Protein AF-A0A0B5GZP5-F1 (afdb_monomer_lite)

Foldseek 3Di:
DVVVVVVVVVCPDPVNVVVCCVVPDDPVRVVVVVVVVVVVVCCVPPCPPPVNVVVVVVVCVVVVNDDD

Sequence (68 aa):
MQDDTDTARATDSVHDRIERARASLTGPQIAIAVALVAALGFTLLFVQDPMLHDSLHNFRHSAGITCH

pLDDT: mean 86.61, std 12.19, range [55.66, 98.31]

Structure (mmCIF, N/CA/C/O backbone):
data_AF-A0A0B5GZP5-F1
#
_entry.id   AF-A0A0B5GZP5-F1
#
loop_
_atom_site.group_PDB
_atom_site.id
_atom_site.type_symbol
_atom_site.label_atom_id
_atom_site.label_alt_id
_atom_site.label_comp_id
_atom_site.label_asym_id
_atom_site.label_entity_id
_atom_site.label_seq_id
_atom_site.pdbx_PDB_ins_code
_atom_site.Cartn_x
_atom_site.Cartn_y
_atom_site.Cartn_z
_atom_site.occupancy
_atom_site.B_iso_or_equiv
_atom_site.auth_seq_id
_atom_site.auth_comp_id
_atom_site.auth_asym_id
_atom_site.auth_atom_id
_atom_site.pdbx_PDB_model_num
ATOM 1 N N . MET A 1 1 ? 8.945 -18.455 35.486 1.00 55.66 1 MET A N 1
ATOM 2 C CA . MET A 1 1 ? 9.282 -17.609 34.320 1.00 55.66 1 MET A CA 1
ATOM 3 C C . MET A 1 1 ? 8.919 -18.247 32.965 1.00 55.66 1 MET A C 1
ATOM 5 O O . MET A 1 1 ? 9.294 -17.685 31.953 1.00 55.66 1 MET A O 1
ATOM 9 N N . GLN A 1 2 ? 8.220 -19.394 32.907 1.00 58.44 2 GLN A N 1
ATOM 10 C CA . GLN A 1 2 ? 7.761 -20.020 31.645 1.00 58.44 2 GLN A CA 1
ATOM 11 C C . GLN A 1 2 ? 6.235 -19.857 31.437 1.00 58.44 2 GLN A C 1
ATOM 13 O O . GLN A 1 2 ? 5.723 -20.088 30.349 1.00 58.44 2 GLN A O 1
ATOM 18 N N . ASP A 1 3 ? 5.525 -19.434 32.487 1.00 56.47 3 ASP A N 1
ATOM 19 C CA . ASP A 1 3 ? 4.060 -19.353 32.565 1.00 56.47 3 ASP A CA 1
ATOM 20 C C . ASP A 1 3 ? 3.505 -18.160 31.761 1.00 56.47 3 ASP A C 1
ATOM 22 O O . ASP A 1 3 ? 2.593 -18.314 30.951 1.00 56.47 3 ASP A O 1
ATOM 26 N N . ASP A 1 4 ? 4.161 -16.997 31.865 1.00 61.06 4 ASP A N 1
ATOM 27 C CA . ASP A 1 4 ? 3.777 -15.775 31.139 1.00 61.06 4 ASP A CA 1
ATOM 28 C C . ASP A 1 4 ? 3.957 -15.901 29.613 1.00 61.06 4 ASP A C 1
ATOM 30 O O . ASP A 1 4 ? 3.229 -15.300 28.822 1.00 61.06 4 ASP A O 1
ATOM 34 N N . THR A 1 5 ? 4.933 -16.698 29.166 1.00 63.06 5 THR A N 1
ATOM 35 C CA . THR A 1 5 ? 5.214 -16.916 27.737 1.00 63.06 5 THR A CA 1
ATOM 36 C C . THR A 1 5 ? 4.228 -17.859 27.055 1.00 63.06 5 THR A C 1
ATOM 38 O O . THR A 1 5 ? 4.047 -17.761 25.839 1.00 63.06 5 THR A O 1
ATOM 41 N N . ASP A 1 6 ? 3.591 -18.754 27.810 1.00 61.88 6 ASP A N 1
ATOM 42 C CA . ASP A 1 6 ? 2.618 -19.713 27.278 1.00 61.88 6 ASP A CA 1
ATOM 43 C C . ASP A 1 6 ? 1.234 -19.055 27.126 1.00 61.88 6 ASP A C 1
ATOM 45 O O . ASP A 1 6 ? 0.564 -19.212 26.104 1.00 61.88 6 ASP A O 1
ATOM 49 N N . THR A 1 7 ? 0.859 -18.175 28.064 1.00 62.03 7 THR A N 1
ATOM 50 C CA . THR A 1 7 ? -0.324 -17.301 27.932 1.00 62.03 7 THR A CA 1
ATOM 51 C C . THR A 1 7 ? -0.156 -16.251 26.831 1.00 62.03 7 THR A C 1
ATOM 53 O O . THR A 1 7 ? -1.097 -15.987 26.076 1.00 62.03 7 THR A O 1
ATOM 56 N N . ALA A 1 8 ? 1.045 -15.683 26.669 1.00 61.66 8 ALA A N 1
ATOM 57 C CA . ALA A 1 8 ? 1.347 -14.785 25.553 1.00 61.66 8 ALA A CA 1
ATOM 58 C C . ALA A 1 8 ? 1.217 -15.484 24.185 1.00 61.66 8 ALA A C 1
ATOM 60 O O . ALA A 1 8 ? 0.763 -14.873 23.222 1.00 61.66 8 ALA A O 1
ATOM 61 N N . ARG A 1 9 ? 1.560 -16.777 24.093 1.00 61.50 9 ARG A N 1
ATOM 62 C CA . ARG A 1 9 ? 1.350 -17.576 22.874 1.00 61.50 9 ARG A CA 1
ATOM 63 C C . ARG A 1 9 ? -0.115 -17.923 22.638 1.00 61.50 9 ARG A C 1
ATOM 65 O O . ARG A 1 9 ? -0.571 -17.845 21.500 1.00 61.50 9 ARG A O 1
ATOM 72 N N . ALA A 1 10 ? -0.858 -18.258 23.692 1.00 64.50 10 ALA A N 1
ATOM 73 C CA . ALA A 1 10 ? -2.291 -18.543 23.604 1.00 64.50 10 ALA A CA 1
ATOM 74 C C . ALA A 1 10 ? -3.124 -17.334 23.125 1.00 64.50 10 ALA A C 1
ATOM 76 O O . ALA A 1 10 ? -4.218 -17.520 22.601 1.00 64.50 10 ALA A O 1
ATOM 77 N N . THR A 1 11 ? -2.595 -16.113 23.265 1.00 64.12 11 THR A N 1
ATOM 78 C CA . THR A 1 11 ? -3.228 -14.839 22.864 1.00 64.12 11 THR A CA 1
ATOM 79 C C . THR A 1 11 ? -2.650 -14.226 21.574 1.00 64.12 11 THR A C 1
ATOM 81 O O . THR A 1 11 ? -2.982 -13.090 21.212 1.00 64.12 11 THR A O 1
ATOM 84 N N . ASP A 1 12 ? -1.788 -14.960 20.855 1.00 79.62 12 ASP A N 1
ATOM 85 C CA . ASP A 1 12 ? -1.180 -14.533 19.584 1.00 79.62 12 ASP A CA 1
ATOM 86 C C . ASP A 1 12 ? -1.822 -15.214 18.362 1.00 79.62 12 ASP A C 1
ATOM 88 O O . ASP A 1 12 ? -1.158 -15.679 17.431 1.00 79.62 12 ASP A O 1
ATOM 92 N N . SER A 1 13 ? -3.153 -15.287 18.342 1.00 88.88 13 SER A N 1
ATOM 93 C CA . SER A 1 13 ? -3.873 -15.735 17.153 1.00 88.88 13 SER A CA 1
ATOM 94 C C . SER A 1 13 ? -4.058 -14.595 16.142 1.00 88.88 13 SER A C 1
ATOM 96 O O . SER A 1 13 ? -4.024 -13.404 16.467 1.00 88.88 13 SER A O 1
ATOM 98 N N . VAL A 1 14 ? -4.301 -14.947 14.873 1.00 92.06 14 VAL A N 1
ATOM 99 C CA . VAL A 1 14 ? -4.702 -13.956 13.856 1.00 92.06 14 VAL A CA 1
ATOM 100 C C . VAL A 1 14 ? -5.981 -13.237 14.288 1.00 92.06 14 VAL A C 1
ATOM 102 O O . VAL A 1 14 ? -6.078 -12.026 14.116 1.00 92.06 14 VAL A O 1
ATOM 105 N N . HIS A 1 15 ? -6.931 -13.962 14.885 1.00 92.31 15 HIS A N 1
ATOM 106 C CA . HIS A 1 15 ? -8.182 -13.392 15.373 1.00 92.31 15 HIS A CA 1
ATOM 107 C C . HIS A 1 15 ? -7.933 -12.302 16.424 1.00 92.31 15 HIS A C 1
ATOM 109 O O . HIS A 1 15 ? -8.425 -11.185 16.260 1.00 92.31 15 HIS A O 1
ATOM 115 N N . ASP A 1 16 ? -7.096 -12.584 17.426 1.00 90.75 16 ASP A N 1
ATOM 116 C CA . ASP A 1 16 ? -6.778 -11.637 18.502 1.00 90.75 16 ASP A CA 1
ATOM 117 C C . ASP A 1 16 ? -6.041 -10.406 17.979 1.00 90.75 16 ASP A C 1
ATOM 119 O O . ASP A 1 16 ? -6.304 -9.283 18.411 1.00 90.75 16 ASP A O 1
ATOM 123 N N . ARG A 1 17 ? -5.138 -10.583 17.005 1.00 90.50 17 ARG A N 1
ATOM 124 C CA . ARG A 1 17 ? -4.452 -9.459 16.354 1.00 90.50 17 ARG A CA 1
ATOM 125 C C . ARG A 1 17 ? -5.424 -8.552 15.604 1.00 90.50 17 ARG A C 1
ATOM 127 O O . ARG A 1 17 ? -5.269 -7.334 15.668 1.00 90.50 17 ARG A O 1
ATOM 134 N N . ILE A 1 18 ? -6.425 -9.117 14.926 1.00 92.44 18 ILE A N 1
ATOM 135 C CA . ILE A 1 18 ? -7.439 -8.317 14.230 1.00 92.44 18 ILE A CA 1
ATOM 136 C C . ILE A 1 18 ? -8.359 -7.626 15.243 1.00 92.44 18 ILE A C 1
ATOM 138 O O . ILE A 1 18 ? -8.653 -6.448 15.066 1.00 92.44 18 ILE A O 1
ATOM 142 N N . GLU A 1 19 ? -8.785 -8.304 16.311 1.00 93.00 19 GLU A N 1
ATOM 143 C CA . GLU A 1 19 ? -9.623 -7.685 17.348 1.00 93.00 19 GLU A CA 1
ATOM 144 C C . GLU A 1 19 ? -8.899 -6.524 18.032 1.00 93.00 19 GLU A C 1
ATOM 146 O O . GLU A 1 19 ? -9.440 -5.426 18.156 1.00 93.00 19 GLU A O 1
ATOM 151 N N . ARG A 1 20 ? -7.621 -6.719 18.360 1.00 92.69 20 ARG A N 1
ATOM 152 C CA . ARG A 1 20 ? -6.764 -5.660 18.893 1.00 92.69 20 ARG A CA 1
ATOM 153 C C . ARG A 1 20 ? -6.651 -4.489 17.923 1.00 92.69 20 ARG A C 1
ATOM 155 O O . ARG A 1 20 ? -6.831 -3.352 18.339 1.00 92.69 20 ARG A O 1
ATOM 162 N N . ALA A 1 21 ? -6.416 -4.757 16.637 1.00 91.50 21 ALA A N 1
ATOM 163 C CA . ALA A 1 21 ? -6.352 -3.721 15.611 1.00 91.50 21 ALA A CA 1
ATOM 164 C C . ALA A 1 21 ? -7.683 -2.961 15.467 1.00 91.50 21 ALA A C 1
ATOM 166 O O . ALA A 1 21 ? -7.672 -1.739 15.353 1.00 91.50 21 ALA A O 1
ATOM 167 N N . ARG A 1 22 ? -8.832 -3.648 15.532 1.00 89.94 22 ARG A N 1
ATOM 168 C CA . ARG A 1 22 ? -10.157 -3.006 15.532 1.00 89.94 22 ARG A CA 1
ATOM 169 C C . ARG A 1 22 ? -10.340 -2.070 16.725 1.00 89.94 22 ARG A C 1
ATOM 171 O O . ARG A 1 22 ? -10.878 -0.982 16.553 1.00 89.94 22 ARG A O 1
ATOM 178 N N . ALA A 1 23 ? -9.885 -2.482 17.907 1.00 93.81 23 ALA A N 1
ATOM 179 C CA . ALA A 1 23 ? -10.016 -1.697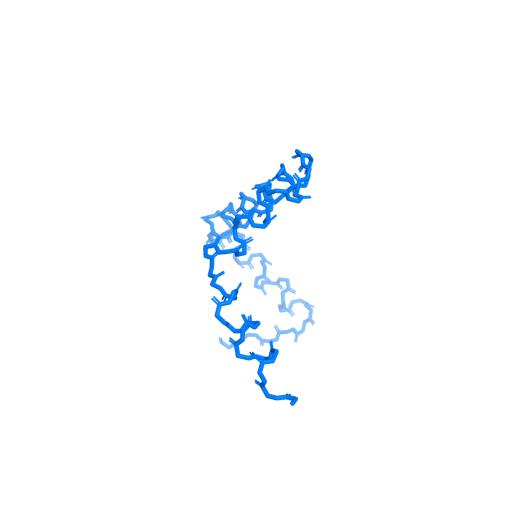 19.129 1.00 93.81 23 ALA A CA 1
ATOM 180 C C . ALA A 1 23 ? -9.021 -0.525 19.215 1.00 93.81 23 ALA A C 1
ATOM 182 O O . ALA A 1 23 ? -9.324 0.486 19.845 1.00 93.81 23 ALA A O 1
ATOM 183 N N . SER A 1 24 ? -7.831 -0.650 18.614 1.00 93.56 24 SER A N 1
ATOM 184 C CA . SER A 1 24 ? -6.737 0.313 18.793 1.00 93.56 24 SER A CA 1
ATOM 185 C C . SER A 1 24 ? -6.520 1.272 17.623 1.00 93.56 24 SER A C 1
ATOM 187 O O . SER A 1 24 ? -5.856 2.292 17.802 1.00 93.56 24 SER A O 1
ATOM 189 N N . LEU A 1 25 ? -6.987 0.940 16.416 1.00 94.31 25 LEU A N 1
ATOM 190 C CA . LEU A 1 25 ? -6.744 1.766 15.235 1.00 94.31 25 LEU A CA 1
ATOM 191 C C . LEU A 1 25 ? -7.771 2.887 15.111 1.00 94.31 25 LEU A C 1
ATOM 193 O O . LEU A 1 25 ? -8.978 2.702 15.243 1.00 94.31 25 LEU A O 1
ATOM 197 N N . THR A 1 26 ? -7.266 4.064 14.770 1.00 95.94 26 THR A N 1
ATOM 198 C CA . THR A 1 26 ? -8.101 5.214 14.424 1.00 95.94 26 THR A CA 1
ATOM 199 C C . THR A 1 26 ? -8.612 5.103 12.985 1.00 95.94 26 THR A C 1
ATOM 201 O O . THR A 1 26 ? -7.996 4.454 12.135 1.00 95.94 26 THR A O 1
ATOM 204 N N . GLY A 1 27 ? -9.712 5.795 12.672 1.00 95.56 27 GLY A N 1
ATOM 205 C CA . GLY 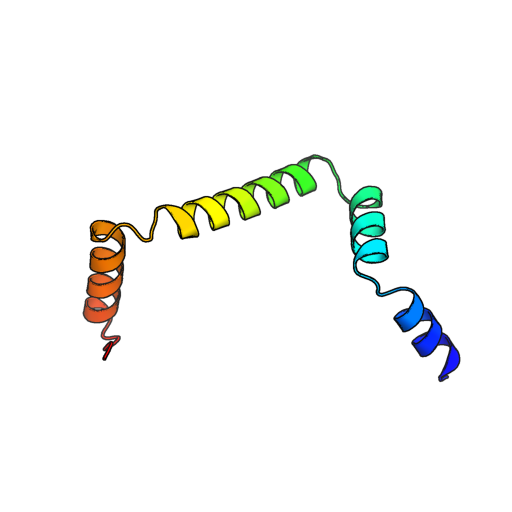A 1 27 ? -10.273 5.837 11.314 1.00 95.56 27 GLY A CA 1
ATOM 206 C C . GLY A 1 27 ? -9.245 6.169 10.214 1.00 95.56 27 GLY A C 1
ATOM 207 O O . GLY A 1 27 ? -9.169 5.430 9.232 1.00 95.56 27 GLY A O 1
ATOM 208 N N . PRO A 1 28 ? -8.395 7.204 10.372 1.00 97.69 28 PRO A N 1
ATOM 209 C CA . PRO A 1 28 ? -7.345 7.509 9.399 1.00 97.69 28 PRO A CA 1
ATOM 210 C C . PRO A 1 28 ? -6.325 6.380 9.208 1.00 97.69 28 PRO A C 1
ATOM 212 O O . PRO A 1 28 ? -5.908 6.121 8.083 1.00 97.69 28 PRO A O 1
ATOM 215 N N . GLN A 1 29 ? -5.942 5.671 10.275 1.00 97.25 29 GLN A N 1
ATOM 216 C CA . GLN A 1 29 ? -5.010 4.542 10.171 1.00 97.25 29 GLN A CA 1
ATOM 217 C C . GLN A 1 29 ? -5.623 3.378 9.386 1.00 97.25 29 GLN A C 1
ATOM 219 O O . GLN A 1 29 ? -4.937 2.767 8.568 1.00 97.25 29 GLN A O 1
ATOM 224 N N . ILE A 1 30 ? -6.919 3.112 9.575 1.00 96.19 30 ILE A N 1
ATOM 225 C CA . ILE A 1 30 ? -7.653 2.121 8.778 1.00 96.19 30 ILE A CA 1
ATOM 226 C C . ILE A 1 30 ? -7.691 2.550 7.308 1.00 96.19 30 ILE A C 1
ATOM 228 O O . ILE A 1 30 ? -7.392 1.743 6.432 1.00 96.19 30 ILE A O 1
ATOM 232 N N . ALA A 1 31 ? -7.998 3.819 7.027 1.00 97.50 31 ALA A N 1
ATOM 233 C CA . ALA A 1 31 ? -8.031 4.336 5.660 1.00 97.50 31 ALA A CA 1
ATOM 234 C C . ALA A 1 31 ? -6.670 4.194 4.956 1.00 97.50 31 ALA A C 1
ATOM 236 O O . ALA A 1 31 ? -6.618 3.749 3.811 1.00 97.50 31 ALA A O 1
ATOM 237 N N . ILE A 1 32 ? -5.569 4.497 5.652 1.00 98.06 32 ILE A N 1
ATOM 238 C CA . ILE A 1 32 ? -4.209 4.300 5.132 1.00 98.06 32 ILE A CA 1
ATOM 239 C C . ILE A 1 32 ? -3.939 2.815 4.872 1.00 98.06 32 ILE A C 1
ATOM 241 O O . ILE A 1 32 ? -3.452 2.470 3.799 1.00 98.06 32 ILE A O 1
ATOM 245 N N . ALA A 1 33 ? -4.275 1.925 5.811 1.00 95.56 33 ALA A N 1
ATOM 246 C CA . ALA A 1 33 ? -4.082 0.487 5.629 1.00 95.56 33 ALA A CA 1
ATOM 247 C C . ALA A 1 33 ? -4.843 -0.039 4.400 1.00 95.56 33 ALA A C 1
ATOM 249 O O . ALA A 1 33 ? -4.276 -0.761 3.581 1.00 95.56 33 ALA A O 1
ATOM 250 N N . VAL A 1 34 ? -6.100 0.379 4.223 1.00 97.25 34 VAL A N 1
ATOM 251 C CA . VAL A 1 34 ? -6.913 0.038 3.047 1.00 97.25 34 VAL A CA 1
ATOM 252 C C . VAL A 1 34 ? -6.294 0.598 1.767 1.00 97.25 34 VAL A C 1
ATOM 254 O O . VAL A 1 34 ? -6.186 -0.128 0.781 1.00 97.25 34 VAL A O 1
ATOM 257 N N . ALA A 1 35 ? -5.839 1.852 1.778 1.00 98.31 35 ALA A N 1
ATOM 258 C CA . ALA A 1 35 ? -5.188 2.467 0.624 1.00 98.31 35 ALA A CA 1
ATOM 259 C C . ALA A 1 35 ? -3.907 1.720 0.220 1.00 98.31 35 ALA A C 1
ATOM 261 O O . ALA A 1 35 ? -3.681 1.501 -0.968 1.00 98.31 35 ALA A O 1
ATOM 262 N N . LEU A 1 36 ? -3.102 1.270 1.187 1.00 98.12 36 LEU A N 1
ATOM 263 C CA . LEU A 1 36 ? -1.904 0.469 0.926 1.00 98.12 36 LEU A CA 1
ATOM 264 C C . LEU A 1 36 ? -2.249 -0.888 0.306 1.00 98.12 36 LEU A C 1
ATOM 266 O O . LEU A 1 36 ? -1.634 -1.278 -0.684 1.00 98.12 36 LEU A O 1
ATOM 270 N N . VAL A 1 37 ? -3.253 -1.591 0.841 1.00 97.88 37 VAL A N 1
ATOM 271 C CA . VAL A 1 37 ? -3.718 -2.867 0.271 1.00 97.88 37 VAL A CA 1
ATOM 272 C C . VAL A 1 37 ? -4.239 -2.668 -1.154 1.00 97.88 37 VAL A C 1
ATOM 274 O O . VAL A 1 37 ? -3.891 -3.442 -2.044 1.00 97.88 37 VAL A O 1
ATOM 277 N N . ALA A 1 38 ? -5.017 -1.613 -1.396 1.00 97.94 38 ALA A N 1
ATOM 278 C CA . ALA A 1 38 ? -5.517 -1.280 -2.725 1.00 97.94 38 ALA A CA 1
ATOM 279 C C . ALA A 1 38 ? -4.380 -0.937 -3.701 1.00 97.94 38 ALA A C 1
ATOM 281 O O . ALA A 1 38 ? -4.383 -1.421 -4.829 1.00 97.94 38 ALA A O 1
ATOM 282 N N . ALA A 1 39 ? -3.382 -0.161 -3.269 1.00 97.81 39 ALA A N 1
ATOM 283 C CA . ALA A 1 39 ? -2.219 0.183 -4.085 1.00 97.81 39 ALA A CA 1
ATOM 284 C C . ALA A 1 39 ? -1.375 -1.051 -4.437 1.00 97.81 39 ALA A C 1
ATOM 286 O O . ALA A 1 39 ? -0.946 -1.198 -5.583 1.00 9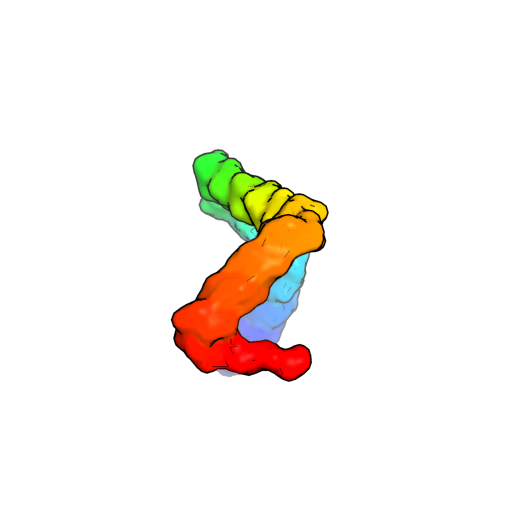7.81 39 ALA A O 1
ATOM 287 N N . LEU A 1 40 ? -1.176 -1.967 -3.483 1.00 97.25 40 LEU A N 1
ATOM 288 C CA . LEU A 1 40 ? -0.511 -3.247 -3.731 1.00 97.25 40 LEU A CA 1
ATOM 289 C C . LEU A 1 40 ? -1.310 -4.101 -4.715 1.00 97.25 40 LEU A C 1
ATOM 291 O O . LEU A 1 40 ? -0.742 -4.587 -5.686 1.00 97.25 40 LEU A O 1
ATOM 295 N N . GLY A 1 41 ? -2.623 -4.236 -4.512 1.00 95.88 41 GLY A N 1
ATOM 296 C CA . GLY A 1 41 ? -3.504 -4.953 -5.432 1.00 95.88 41 GLY A CA 1
ATOM 297 C C . GLY A 1 41 ? -3.466 -4.366 -6.841 1.00 95.88 41 GLY A C 1
ATOM 298 O O . GLY A 1 41 ? -3.301 -5.102 -7.807 1.00 95.88 41 GLY A O 1
ATOM 299 N N . PHE A 1 42 ? -3.526 -3.040 -6.966 1.00 94.69 42 PHE A N 1
ATOM 300 C CA . PHE A 1 42 ? -3.395 -2.353 -8.248 1.00 94.69 42 PHE A CA 1
ATOM 301 C C . PHE A 1 42 ? -2.032 -2.618 -8.895 1.00 94.69 42 PHE A C 1
ATOM 303 O O . PHE A 1 42 ? -1.959 -2.981 -10.063 1.00 94.69 42 PHE A O 1
ATOM 310 N N . THR A 1 43 ? -0.946 -2.501 -8.132 1.00 92.75 43 THR A N 1
ATOM 311 C CA . THR A 1 43 ? 0.404 -2.774 -8.638 1.00 92.75 43 THR A CA 1
ATOM 312 C C . THR A 1 43 ? 0.501 -4.206 -9.151 1.00 92.75 43 THR A C 1
ATOM 314 O O . THR A 1 43 ? 0.919 -4.437 -10.280 1.00 92.75 43 THR A O 1
ATOM 317 N N . LEU A 1 44 ? 0.042 -5.171 -8.356 1.00 91.94 44 LEU A N 1
ATOM 318 C CA . LEU A 1 44 ? 0.070 -6.573 -8.741 1.00 91.94 44 LEU A CA 1
ATOM 319 C C . LEU A 1 44 ? -0.833 -6.857 -9.938 1.00 91.94 44 LEU A C 1
ATOM 321 O O . LEU A 1 44 ? -0.460 -7.681 -10.748 1.00 91.94 44 LEU A O 1
ATOM 325 N N . LEU A 1 45 ? -1.986 -6.215 -10.095 1.00 90.56 45 LEU A N 1
ATOM 326 C CA . LEU A 1 45 ? -2.883 -6.514 -11.215 1.00 90.56 45 LEU A CA 1
ATOM 327 C C . LEU A 1 45 ? -2.501 -5.791 -12.513 1.00 90.56 45 LEU A C 1
ATOM 329 O O . LEU A 1 45 ? -2.684 -6.354 -13.587 1.00 90.56 45 LEU A O 1
ATOM 333 N N . PHE A 1 46 ? -1.978 -4.567 -12.429 1.00 88.44 46 PHE A N 1
ATOM 334 C CA . PHE A 1 46 ? -1.828 -3.684 -13.591 1.00 88.44 46 PHE A CA 1
ATOM 335 C C . PHE A 1 46 ? -0.376 -3.381 -13.960 1.00 88.44 46 PHE A C 1
ATOM 337 O O . PHE A 1 46 ? -0.083 -3.174 -15.132 1.00 88.44 46 PHE A O 1
ATOM 344 N N . VAL A 1 47 ? 0.564 -3.404 -13.011 1.00 85.81 47 VAL A N 1
ATOM 345 C CA . VAL A 1 47 ? 1.997 -3.201 -13.325 1.00 85.81 47 VAL A CA 1
ATOM 346 C C . VAL A 1 47 ? 2.624 -4.468 -13.928 1.00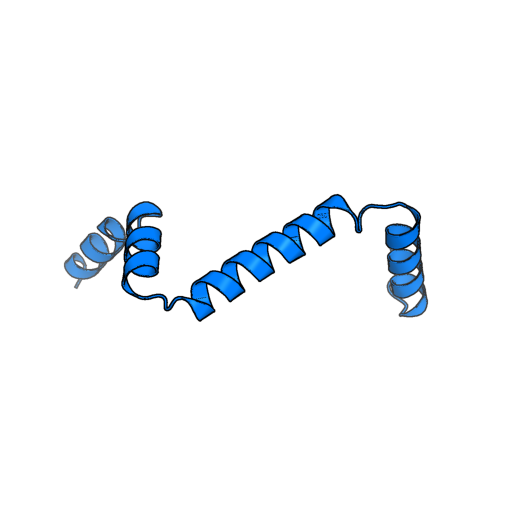 85.81 47 VAL A C 1
ATOM 348 O O . VAL A 1 47 ? 3.759 -4.444 -14.394 1.00 85.81 47 VAL A O 1
ATOM 351 N N . GLN A 1 48 ? 1.859 -5.562 -13.999 1.00 84.19 48 GLN A N 1
ATOM 352 C CA . GLN A 1 48 ? 2.178 -6.731 -14.820 1.00 84.19 48 GLN A CA 1
ATOM 353 C C . GLN A 1 48 ? 1.984 -6.502 -16.327 1.00 84.19 48 GLN A C 1
ATOM 355 O O . GLN A 1 48 ? 2.390 -7.364 -17.103 1.00 84.19 48 GLN A O 1
ATOM 360 N N . ASP A 1 49 ? 1.365 -5.394 -16.755 1.00 84.50 49 ASP A N 1
ATOM 361 C CA . ASP A 1 49 ? 1.222 -5.092 -18.181 1.00 84.50 49 ASP A 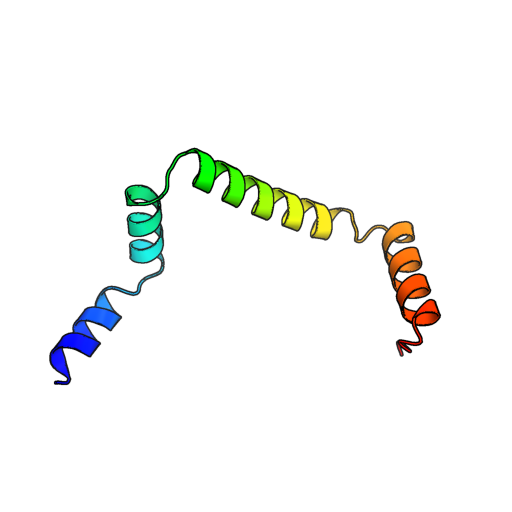CA 1
ATOM 362 C C . ASP A 1 49 ? 2.598 -5.144 -18.881 1.00 84.50 49 ASP A C 1
ATOM 364 O O . ASP A 1 49 ? 3.553 -4.564 -18.343 1.00 84.50 49 ASP A O 1
ATOM 368 N N . PRO A 1 50 ? 2.725 -5.821 -20.046 1.00 83.44 50 PRO A N 1
ATOM 369 C CA . PRO A 1 50 ? 4.014 -6.041 -20.702 1.00 83.44 50 PRO A CA 1
ATOM 370 C C . PRO A 1 50 ? 4.827 -4.759 -20.857 1.00 83.44 50 PRO A C 1
ATOM 372 O O . PRO A 1 50 ? 6.027 -4.750 -20.609 1.00 83.44 50 PRO A O 1
ATOM 375 N N . MET A 1 51 ? 4.169 -3.638 -21.163 1.00 83.88 51 MET A N 1
ATOM 376 C CA . MET A 1 51 ? 4.856 -2.370 -21.377 1.00 83.88 51 MET A CA 1
ATOM 377 C C . MET A 1 51 ? 5.493 -1.821 -20.089 1.00 83.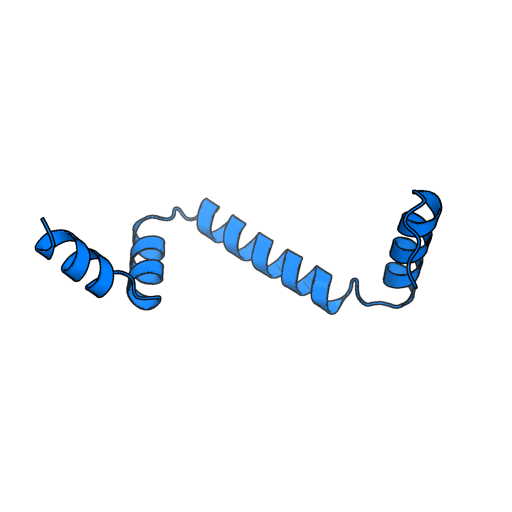88 51 MET A C 1
ATOM 379 O O . MET A 1 51 ? 6.602 -1.275 -20.117 1.00 83.88 51 MET A O 1
ATOM 383 N N . LEU A 1 52 ? 4.810 -1.963 -18.948 1.00 86.31 52 LEU A N 1
ATOM 384 C CA . LEU A 1 52 ? 5.333 -1.532 -17.649 1.00 86.31 52 LEU A CA 1
ATOM 385 C C . LEU A 1 52 ? 6.410 -2.487 -17.139 1.00 86.31 52 LEU A C 1
ATOM 387 O O . LEU A 1 52 ? 7.438 -2.025 -16.637 1.00 86.31 52 LEU A O 1
ATOM 391 N N . HIS A 1 53 ? 6.208 -3.792 -17.319 1.00 87.25 53 HIS A N 1
ATOM 392 C CA . HIS A 1 53 ? 7.205 -4.807 -17.003 1.00 87.25 53 HIS A CA 1
ATOM 393 C C . HIS A 1 53 ? 8.511 -4.566 -17.775 1.00 87.25 53 HIS A C 1
ATOM 395 O O . HIS A 1 53 ? 9.580 -4.485 -17.167 1.00 87.25 53 HIS A O 1
ATOM 401 N N . ASP A 1 54 ? 8.420 -4.358 -19.090 1.00 89.12 54 ASP A N 1
ATOM 402 C CA . ASP A 1 54 ? 9.569 -4.139 -19.971 1.00 89.12 54 ASP A CA 1
ATOM 403 C C . ASP A 1 54 ? 10.307 -2.842 -19.637 1.00 89.12 54 ASP A C 1
ATOM 405 O O . ASP A 1 54 ? 11.539 -2.806 -19.608 1.00 89.12 54 ASP A O 1
ATOM 409 N N . SER A 1 55 ? 9.570 -1.779 -19.306 1.00 88.00 55 SER A N 1
ATOM 410 C CA . SER A 1 55 ? 10.162 -0.518 -18.847 1.00 88.00 55 SER A CA 1
ATOM 411 C C . SER A 1 55 ? 10.957 -0.709 -17.551 1.00 88.00 55 SER A C 1
ATOM 413 O O . SER A 1 55 ? 12.073 -0.199 -17.423 1.00 88.00 55 SER A O 1
ATOM 415 N N . LEU A 1 56 ? 10.417 -1.476 -16.597 1.00 89.75 56 LEU A N 1
ATOM 416 C CA . LEU A 1 56 ? 11.086 -1.786 -15.332 1.00 89.75 56 LEU A CA 1
ATOM 417 C C . LEU A 1 56 ? 12.314 -2.685 -15.536 1.00 89.75 56 LEU A C 1
ATOM 419 O O . LEU A 1 56 ? 13.336 -2.506 -14.871 1.00 89.75 56 LEU A O 1
ATOM 423 N N . HIS A 1 57 ? 12.220 -3.638 -16.462 1.00 90.44 57 HIS A N 1
ATOM 424 C CA . HIS A 1 57 ? 13.324 -4.500 -16.860 1.00 90.44 57 HIS A CA 1
ATOM 425 C C . HIS A 1 57 ? 14.451 -3.682 -17.507 1.00 90.44 57 HIS A C 1
ATOM 427 O O . HIS A 1 57 ? 15.601 -3.768 -17.078 1.00 90.44 57 HIS A O 1
ATOM 433 N N . ASN A 1 58 ? 14.128 -2.801 -18.458 1.00 89.75 58 ASN A N 1
ATOM 434 C CA . ASN A 1 58 ? 15.102 -1.910 -19.086 1.00 89.75 58 ASN A CA 1
ATOM 435 C C . ASN A 1 58 ? 15.749 -0.957 -18.072 1.00 89.75 58 ASN A C 1
ATOM 437 O O . ASN A 1 58 ? 16.958 -0.740 -18.109 1.00 89.75 58 ASN A O 1
ATOM 441 N N . PHE A 1 59 ? 14.973 -0.433 -17.119 1.00 91.56 59 PHE A N 1
ATOM 442 C CA . PHE A 1 59 ? 15.517 0.370 -16.029 1.00 91.56 59 PHE A CA 1
ATOM 443 C C . PHE A 1 59 ? 16.566 -0.409 -15.220 1.00 91.56 59 PHE A C 1
ATOM 445 O O . PHE A 1 59 ? 17.656 0.112 -14.980 1.00 91.56 59 PHE A O 1
ATOM 452 N N . ARG A 1 60 ? 16.291 -1.670 -14.859 1.00 90.06 60 ARG A N 1
ATOM 453 C CA . ARG A 1 60 ? 17.255 -2.529 -14.148 1.00 90.06 60 ARG A CA 1
ATOM 454 C C . ARG A 1 60 ? 18.539 -2.738 -14.953 1.00 90.06 60 ARG A C 1
ATOM 456 O O . ARG A 1 60 ? 19.616 -2.542 -14.393 1.00 90.06 60 ARG A O 1
ATOM 463 N N . HIS A 1 61 ? 18.439 -3.013 -16.254 1.00 93.69 61 HIS A N 1
ATOM 464 C CA . HIS A 1 61 ? 19.613 -3.112 -17.134 1.00 93.69 61 HIS A CA 1
ATOM 465 C C . HIS A 1 61 ? 20.385 -1.793 -17.232 1.00 93.69 61 HIS A C 1
ATOM 467 O O . HIS A 1 61 ? 21.611 -1.797 -17.149 1.00 93.69 61 HIS A O 1
ATOM 473 N N . SER A 1 62 ? 19.692 -0.653 -17.323 1.00 91.56 62 SER A N 1
ATOM 474 C CA . SER A 1 62 ? 20.331 0.673 -17.343 1.00 91.56 62 SER A CA 1
ATOM 475 C C . SER A 1 62 ? 21.058 1.006 -16.034 1.00 91.56 62 SER A C 1
ATOM 477 O O . SER A 1 62 ? 22.078 1.691 -16.046 1.00 91.56 62 SER A O 1
ATOM 479 N N . ALA A 1 63 ? 20.577 0.466 -14.911 1.00 93.00 63 ALA A N 1
ATOM 480 C CA . ALA A 1 63 ? 21.230 0.548 -13.609 1.00 93.00 63 ALA A CA 1
ATOM 481 C C . ALA A 1 63 ? 22.358 -0.493 -13.431 1.00 93.00 63 ALA A C 1
ATOM 483 O O . ALA A 1 63 ? 22.928 -0.596 -12.347 1.00 93.00 63 ALA A O 1
ATOM 484 N N . GLY A 1 64 ? 22.672 -1.280 -14.467 1.00 91.69 64 GLY A N 1
ATOM 485 C CA . GLY A 1 64 ? 23.701 -2.322 -14.443 1.00 91.69 64 GLY A CA 1
ATOM 486 C C . GLY A 1 64 ? 23.276 -3.622 -13.752 1.00 91.69 64 GLY A C 1
ATOM 487 O O . GLY A 1 64 ? 24.096 -4.524 -13.585 1.00 91.69 64 GLY A O 1
ATOM 488 N N . ILE A 1 65 ? 22.006 -3.751 -13.355 1.00 92.44 65 ILE A N 1
ATOM 489 C CA . ILE A 1 65 ? 21.464 -4.997 -12.809 1.00 92.44 65 ILE A CA 1
ATOM 490 C C . ILE A 1 65 ? 21.186 -5.924 -13.988 1.00 92.44 65 ILE A C 1
ATOM 492 O O . ILE A 1 65 ? 20.200 -5.762 -14.703 1.00 92.44 65 ILE A O 1
ATOM 496 N N . THR A 1 66 ? 22.064 -6.903 -14.181 1.00 85.69 66 THR A N 1
ATOM 497 C CA . THR A 1 66 ? 21.866 -7.937 -15.198 1.00 85.69 66 THR A CA 1
ATOM 498 C C . THR A 1 66 ? 20.820 -8.936 -14.710 1.00 85.69 66 THR A C 1
ATOM 500 O O . THR A 1 66 ? 20.977 -9.542 -13.650 1.00 85.69 66 THR A O 1
ATOM 503 N N . CYS A 1 67 ? 19.756 -9.110 -15.486 1.00 80.06 67 CYS A N 1
ATOM 504 C CA . CYS A 1 67 ? 18.789 -10.194 -15.323 1.00 80.06 67 CYS A CA 1
ATOM 505 C C . CYS A 1 67 ? 19.115 -11.318 -16.323 1.00 80.06 67 CYS A C 1
ATOM 507 O O . CYS A 1 67 ? 19.575 -11.023 -17.427 1.00 80.06 67 CYS A O 1
ATOM 509 N N . HIS A 1 68 ? 18.937 -12.577 -15.908 1.00 79.00 68 HIS A N 1
ATOM 510 C CA . HIS A 1 68 ? 19.145 -13.776 -16.732 1.00 79.00 68 HIS A CA 1
ATOM 511 C C . HIS A 1 68 ? 17.814 -14.275 -17.291 1.00 79.00 68 HIS A C 1
ATOM 513 O O . HIS A 1 68 ? 16.808 -14.137 -16.556 1.00 79.00 68 HIS A O 1
#

Secondary structure (DSSP, 8-state):
--HHHHHHHHT--HHHHHHHHHHH--HHHHHHHHHHHHHHHHHHHHTTSHHHHHHHHHHHHHTT----

Radius of gyration: 20.77 Å; chains: 1; bounding box: 34×28×56 Å